Protein AF-A0A3D5NTD2-F1 (afdb_monomer)

Structure (mmCIF, N/CA/C/O backbone):
data_AF-A0A3D5NTD2-F1
#
_entry.id   AF-A0A3D5NTD2-F1
#
loop_
_atom_site.group_PDB
_atom_site.id
_atom_site.type_symbol
_atom_site.label_atom_id
_atom_site.label_alt_id
_atom_site.label_comp_id
_atom_site.label_asym_id
_atom_site.label_entity_id
_atom_site.label_seq_id
_atom_site.pdbx_PDB_ins_code
_atom_site.Cartn_x
_atom_site.Cartn_y
_atom_site.Cartn_z
_atom_site.occupancy
_atom_site.B_iso_or_equiv
_atom_site.auth_seq_id
_atom_site.auth_comp_id
_atom_site.auth_asym_id
_atom_site.auth_atom_id
_atom_site.pdbx_PDB_model_num
ATOM 1 N N . LEU A 1 1 ? 14.812 8.641 -10.907 1.00 90.44 1 LEU A N 1
ATOM 2 C CA . LEU A 1 1 ? 13.816 7.752 -11.534 1.00 90.44 1 LEU A CA 1
ATOM 3 C C . LEU A 1 1 ? 13.953 7.889 -13.043 1.00 90.44 1 LEU A C 1
ATOM 5 O O . LEU A 1 1 ? 14.104 9.011 -13.518 1.00 90.44 1 LEU A O 1
ATOM 9 N N . SER A 1 2 ? 13.966 6.778 -13.768 1.00 97.62 2 SER A N 1
ATOM 10 C CA . SER A 1 2 ? 13.875 6.729 -15.230 1.00 97.62 2 SER A CA 1
ATOM 11 C C . SER A 1 2 ? 12.483 7.159 -15.715 1.00 97.62 2 SER A C 1
ATOM 13 O O . SER A 1 2 ? 11.542 7.218 -14.926 1.00 97.62 2 SER A O 1
ATOM 15 N N . ALA A 1 3 ? 12.330 7.425 -17.018 1.00 97.50 3 ALA A N 1
ATOM 16 C CA . ALA A 1 3 ? 11.027 7.757 -17.605 1.00 97.50 3 ALA A CA 1
ATOM 17 C C . ALA A 1 3 ? 9.970 6.674 -17.322 1.00 97.50 3 ALA A C 1
ATOM 19 O O . ALA A 1 3 ? 8.851 7.000 -16.938 1.00 97.50 3 ALA A O 1
ATOM 20 N N . LYS A 1 4 ? 10.363 5.397 -17.412 1.00 96.38 4 LYS A N 1
ATOM 21 C CA . LYS A 1 4 ? 9.495 4.262 -17.090 1.00 96.38 4 LYS A CA 1
ATOM 22 C C . LYS A 1 4 ? 9.075 4.260 -15.618 1.00 96.38 4 LYS A C 1
ATOM 24 O O . LYS A 1 4 ? 7.899 4.140 -15.322 1.00 96.38 4 LYS A O 1
ATOM 29 N N . GLU A 1 5 ? 10.009 4.453 -14.685 1.00 97.56 5 GLU A N 1
ATOM 30 C CA . GLU A 1 5 ? 9.673 4.492 -13.251 1.00 97.56 5 GLU A CA 1
ATOM 31 C C . GLU A 1 5 ? 8.736 5.658 -12.895 1.00 97.56 5 GLU A C 1
ATOM 33 O O . GLU A 1 5 ? 7.937 5.543 -11.968 1.00 97.56 5 GLU A O 1
ATOM 38 N N . ILE A 1 6 ? 8.830 6.780 -13.620 1.00 98.00 6 ILE A N 1
ATOM 39 C CA . ILE A 1 6 ? 7.917 7.924 -13.469 1.00 98.00 6 ILE A CA 1
ATOM 40 C C . ILE A 1 6 ? 6.507 7.575 -13.968 1.00 98.00 6 ILE A C 1
ATOM 42 O O . ILE A 1 6 ? 5.520 8.014 -13.378 1.00 98.00 6 ILE A O 1
ATOM 46 N N . GLU A 1 7 ? 6.390 6.806 -15.046 1.00 97.56 7 GLU A N 1
ATOM 47 C CA . GLU A 1 7 ? 5.100 6.311 -15.533 1.00 97.56 7 GLU A CA 1
ATOM 48 C C . GLU A 1 7 ? 4.502 5.273 -14.575 1.00 97.56 7 GLU A C 1
ATOM 50 O O . GLU A 1 7 ? 3.357 5.421 -14.143 1.00 97.56 7 GLU A O 1
ATOM 55 N N . ASP A 1 8 ? 5.313 4.304 -14.147 1.00 97.62 8 ASP A N 1
ATOM 56 C CA . ASP A 1 8 ? 4.911 3.248 -13.218 1.00 97.62 8 ASP A CA 1
ATOM 57 C C . ASP A 1 8 ? 4.390 3.831 -11.900 1.00 97.62 8 ASP A C 1
ATOM 59 O O . ASP A 1 8 ? 3.333 3.424 -11.418 1.00 97.62 8 ASP A O 1
ATOM 63 N N . ILE A 1 9 ? 5.078 4.826 -11.322 1.00 97.62 9 ILE A N 1
ATOM 64 C CA . ILE A 1 9 ? 4.606 5.446 -10.079 1.00 97.62 9 ILE A CA 1
ATOM 65 C C . ILE A 1 9 ? 3.321 6.254 -10.275 1.00 97.62 9 ILE A C 1
ATOM 67 O O . ILE A 1 9 ? 2.471 6.231 -9.392 1.00 97.62 9 ILE A O 1
ATOM 71 N N . ARG A 1 10 ? 3.134 6.937 -11.413 1.00 97.69 10 ARG A N 1
ATOM 72 C CA . ARG A 1 10 ? 1.887 7.676 -11.691 1.00 97.69 10 ARG A CA 1
ATOM 73 C C . ARG A 1 10 ? 0.688 6.738 -11.751 1.00 97.69 10 ARG A C 1
ATOM 75 O O . ARG A 1 10 ? -0.363 7.034 -11.177 1.00 97.69 10 ARG A O 1
ATOM 82 N N . LEU A 1 11 ? 0.858 5.609 -12.431 1.00 97.75 11 LEU A N 1
ATOM 83 C CA . LEU A 1 11 ? -0.190 4.610 -12.574 1.00 97.75 11 LEU A CA 1
ATOM 84 C C . LEU A 1 11 ? -0.441 3.873 -11.252 1.00 97.75 11 LEU A C 1
ATOM 86 O O . LEU A 1 11 ? -1.587 3.787 -10.815 1.00 97.75 11 LEU A O 1
ATOM 90 N N . ALA A 1 12 ? 0.613 3.436 -10.557 1.00 98.06 12 ALA A N 1
ATOM 91 C CA . ALA A 1 12 ? 0.488 2.802 -9.245 1.00 98.06 12 ALA A CA 1
ATOM 92 C C . ALA A 1 12 ? -0.147 3.737 -8.205 1.00 98.06 12 ALA A C 1
ATOM 94 O O . ALA A 1 12 ? -1.007 3.298 -7.450 1.00 98.06 12 ALA A O 1
ATOM 95 N N . ALA A 1 13 ? 0.211 5.024 -8.191 1.00 97.75 13 ALA A N 1
ATOM 96 C CA . ALA A 1 13 ? -0.405 6.014 -7.310 1.00 97.75 13 ALA A CA 1
ATOM 97 C C . ALA A 1 13 ? -1.891 6.219 -7.629 1.00 97.75 13 ALA A C 1
ATOM 99 O O . ALA A 1 13 ? -2.686 6.395 -6.719 1.00 97.75 13 ALA A O 1
ATOM 100 N N . SER A 1 14 ? -2.303 6.138 -8.894 1.00 97.44 14 SER A N 1
ATOM 101 C CA . SER A 1 14 ? -3.726 6.244 -9.255 1.00 97.44 14 SER A CA 1
ATOM 102 C C . SER A 1 14 ? -4.530 4.995 -8.862 1.00 97.44 14 SER A C 1
ATOM 104 O O . SER A 1 14 ? -5.742 5.067 -8.681 1.00 97.44 14 SER A O 1
ATOM 106 N N . LEU A 1 15 ? -3.856 3.850 -8.720 1.00 97.75 15 LEU A N 1
ATOM 107 C CA . LEU A 1 15 ? -4.456 2.545 -8.432 1.00 97.75 15 LEU A CA 1
ATOM 108 C C . LEU A 1 15 ? -4.218 2.050 -6.996 1.00 97.75 15 LEU A C 1
ATOM 110 O O . LEU A 1 15 ? -4.713 0.978 -6.657 1.00 97.75 15 LEU A O 1
ATOM 114 N N . HIS A 1 16 ? -3.487 2.787 -6.152 1.00 98.12 16 HIS A N 1
ATOM 115 C CA . HIS A 1 16 ? -3.041 2.307 -4.832 1.00 98.12 16 HIS A CA 1
ATOM 116 C C . HIS A 1 16 ? -4.200 1.830 -3.942 1.00 98.12 16 HIS A C 1
ATOM 118 O O . HIS A 1 16 ? -4.079 0.843 -3.219 1.00 98.12 16 HIS A O 1
ATOM 124 N N . ASP A 1 17 ? -5.354 2.473 -4.090 1.00 97.62 17 ASP A N 1
ATOM 125 C CA . ASP A 1 17 ? -6.562 2.230 -3.315 1.00 97.62 17 ASP A CA 1
ATOM 126 C C . ASP A 1 17 ? -7.615 1.366 -4.029 1.00 97.62 17 ASP A C 1
ATOM 128 O O . ASP A 1 17 ? -8.720 1.190 -3.509 1.00 97.62 17 ASP A O 1
ATOM 132 N N . ILE A 1 18 ? -7.316 0.791 -5.204 1.00 97.75 18 ILE A N 1
ATOM 133 C CA . ILE A 1 18 ? -8.311 0.063 -6.019 1.00 97.75 18 ILE A CA 1
ATOM 134 C C . ILE A 1 18 ? -8.996 -1.078 -5.250 1.00 97.75 18 ILE A C 1
ATOM 136 O O . ILE A 1 18 ? -10.182 -1.349 -5.442 1.00 97.75 18 ILE A O 1
ATOM 140 N N . GLY A 1 19 ? -8.285 -1.707 -4.309 1.00 97.69 19 GLY A N 1
ATOM 141 C CA . GLY A 1 19 ? -8.832 -2.774 -3.473 1.00 97.69 19 GLY A CA 1
ATOM 142 C C . GLY A 1 19 ? -9.929 -2.326 -2.501 1.00 97.69 19 GLY A C 1
ATOM 143 O O . GLY A 1 19 ? -10.656 -3.178 -1.983 1.00 97.69 19 GLY A O 1
ATOM 144 N N . LYS A 1 20 ? -10.121 -1.013 -2.282 1.00 97.00 20 LYS A N 1
ATOM 145 C CA . LYS A 1 20 ? -11.229 -0.481 -1.467 1.00 97.00 20 LYS A CA 1
ATOM 146 C C . LYS A 1 20 ? -12.598 -0.787 -2.075 1.00 97.00 20 LYS A C 1
ATOM 148 O O . LYS A 1 20 ? -13.589 -0.711 -1.356 1.00 97.00 20 LYS A O 1
ATOM 153 N N . VAL A 1 21 ? -12.661 -1.225 -3.338 1.00 96.12 21 VAL A N 1
ATOM 154 C CA . VAL A 1 21 ? -13.884 -1.751 -3.973 1.00 96.12 21 VAL A CA 1
ATOM 155 C C . VAL A 1 21 ? -14.541 -2.883 -3.167 1.00 96.12 21 VAL A C 1
ATOM 157 O O . VAL A 1 21 ? -15.756 -3.048 -3.219 1.00 96.12 21 VAL A O 1
ATOM 160 N N . MET A 1 22 ? -13.759 -3.626 -2.376 1.00 95.69 22 MET A N 1
ATOM 161 C CA . MET A 1 22 ? -14.249 -4.716 -1.523 1.00 95.69 22 MET A CA 1
ATOM 162 C C . MET A 1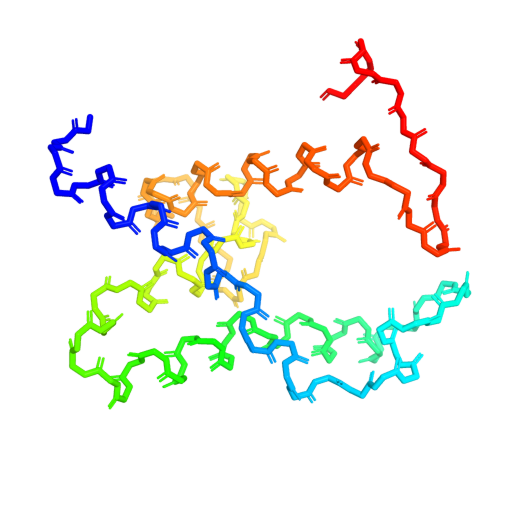 22 ? -14.628 -4.275 -0.100 1.00 95.69 22 MET A C 1
ATOM 164 O O . MET A 1 22 ? -15.049 -5.104 0.710 1.00 95.69 22 MET A O 1
ATOM 168 N N . VAL A 1 23 ? -14.480 -2.991 0.233 1.00 94.75 23 VAL A N 1
ATOM 169 C CA . VAL A 1 23 ? -14.869 -2.431 1.532 1.00 94.75 23 VAL A CA 1
ATOM 170 C C . VAL A 1 23 ? -16.280 -1.857 1.415 1.00 94.75 23 VAL A C 1
ATOM 172 O O . VAL A 1 23 ? -16.587 -1.092 0.503 1.00 94.75 23 VAL A O 1
ATOM 175 N N . SER A 1 24 ? -17.162 -2.214 2.349 1.00 94.25 24 SER A N 1
ATOM 176 C CA . SER A 1 24 ? -18.540 -1.711 2.358 1.00 94.25 24 SER A CA 1
ATOM 177 C C . SER A 1 24 ? -18.586 -0.185 2.462 1.00 94.25 24 SER A C 1
ATOM 179 O O . SER A 1 24 ? -17.829 0.406 3.238 1.00 94.25 24 SER A O 1
ATOM 181 N N . LYS A 1 25 ? -19.542 0.438 1.763 1.00 92.25 25 LYS A N 1
ATOM 182 C CA . LYS A 1 25 ? -19.761 1.892 1.808 1.00 92.25 25 LYS A CA 1
ATOM 183 C C . LYS A 1 25 ? -19.969 2.415 3.227 1.00 92.25 25 LYS A C 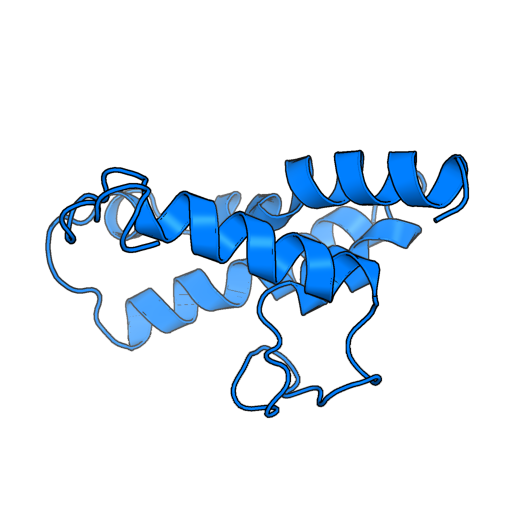1
ATOM 185 O O . LYS A 1 25 ? -19.375 3.432 3.558 1.00 92.25 25 LYS A O 1
ATOM 190 N N . ASP A 1 26 ? -20.710 1.691 4.066 1.00 93.06 26 ASP A N 1
ATOM 191 C CA . ASP A 1 26 ? -20.971 2.087 5.456 1.00 93.06 26 ASP A CA 1
ATOM 192 C C . ASP A 1 26 ? -19.673 2.279 6.251 1.00 93.06 26 ASP A C 1
ATOM 194 O O . ASP A 1 26 ? -19.533 3.251 6.985 1.00 93.06 26 ASP A O 1
ATOM 198 N N . VAL A 1 27 ? -18.682 1.404 6.043 1.00 93.31 27 VAL A N 1
ATOM 199 C CA . VAL A 1 27 ? -17.354 1.517 6.667 1.00 93.31 27 VAL A CA 1
ATOM 200 C C . VAL A 1 27 ? -16.554 2.678 6.074 1.00 93.31 27 VAL A C 1
ATOM 202 O O . VAL A 1 27 ? -15.940 3.435 6.820 1.00 93.31 27 VAL A O 1
ATOM 205 N N . LEU A 1 28 ? -16.569 2.858 4.748 1.00 91.25 28 LEU A N 1
ATOM 206 C CA . LEU A 1 28 ? -15.840 3.950 4.084 1.00 91.25 28 LEU A CA 1
ATOM 207 C C . LEU A 1 28 ? -16.407 5.341 4.420 1.00 91.25 28 LEU A C 1
ATOM 209 O O . LEU A 1 28 ? -15.664 6.322 4.452 1.00 91.25 28 LEU A O 1
ATOM 213 N N . GLN A 1 29 ? -17.716 5.436 4.654 1.00 90.62 29 GLN A N 1
ATOM 214 C CA . GLN A 1 29 ? -18.436 6.696 4.869 1.00 90.62 29 GLN A CA 1
ATOM 215 C C . GLN A 1 29 ? -18.707 7.006 6.347 1.00 90.62 29 GLN A C 1
ATOM 217 O O . GLN A 1 29 ? -19.290 8.049 6.659 1.00 90.62 29 GLN A O 1
ATOM 222 N N . LYS A 1 30 ? -18.269 6.134 7.261 1.00 90.19 30 LYS A N 1
ATOM 223 C CA . LYS A 1 30 ? -18.480 6.296 8.699 1.00 90.19 30 LYS A CA 1
ATOM 224 C C . LYS A 1 30 ? -17.850 7.596 9.212 1.00 90.19 30 LYS A C 1
ATOM 226 O O . LYS A 1 30 ? -16.687 7.890 8.936 1.00 90.19 30 LYS A O 1
ATOM 231 N N . GLN A 1 31 ? -18.641 8.369 9.957 1.00 87.25 31 GLN A N 1
ATOM 232 C CA . GLN A 1 31 ? -18.219 9.623 10.604 1.00 87.25 31 GLN A CA 1
ATOM 233 C C . GLN A 1 31 ? -17.612 9.382 11.992 1.00 87.25 31 GLN A C 1
ATOM 235 O O . GLN A 1 31 ? -16.885 10.212 12.525 1.00 87.25 31 GLN A O 1
ATOM 240 N N . GLU A 1 32 ? -17.904 8.229 12.588 1.00 89.31 32 GLU A N 1
ATOM 241 C CA . GLU A 1 32 ? -17.351 7.816 13.872 1.00 89.31 32 GLU A CA 1
ATOM 242 C C . GLU A 1 32 ? -16.003 7.116 13.691 1.00 89.31 32 GLU A C 1
ATOM 244 O O . GLU A 1 32 ? -15.645 6.641 12.609 1.00 89.31 32 GLU A O 1
ATOM 249 N N . LYS A 1 33 ? -15.272 6.970 14.798 1.00 88.38 33 LYS A N 1
ATOM 250 C CA . LYS A 1 33 ? -14.063 6.153 14.822 1.00 88.38 33 LYS A CA 1
ATOM 251 C C . LYS A 1 33 ? -14.395 4.710 14.421 1.00 88.38 33 LYS A C 1
ATOM 253 O O . LYS A 1 33 ? -15.290 4.081 14.986 1.00 88.38 33 LYS A O 1
ATOM 258 N N . LEU A 1 34 ? -13.627 4.180 13.474 1.00 91.38 34 LEU A N 1
ATOM 259 C CA . LEU A 1 34 ? -13.710 2.780 13.070 1.00 91.38 34 LEU A CA 1
ATOM 260 C C . LEU A 1 34 ? -13.282 1.860 14.218 1.00 91.38 34 LEU A C 1
ATOM 262 O O . LEU A 1 34 ? -12.289 2.119 14.903 1.00 91.38 34 LEU A O 1
ATOM 266 N N . SER A 1 35 ? -14.008 0.761 14.388 1.00 95.31 35 SER A N 1
ATOM 267 C CA . SER A 1 35 ? -13.589 -0.360 15.227 1.00 95.31 35 SER A CA 1
ATOM 268 C C . SER A 1 35 ? -12.371 -1.068 14.627 1.00 95.31 35 SER A C 1
ATOM 270 O O . SER A 1 35 ? -12.115 -0.985 13.424 1.00 95.31 35 SER A O 1
ATOM 272 N N . ASP A 1 36 ? -11.652 -1.847 15.436 1.00 95.19 36 ASP A N 1
ATOM 273 C CA . ASP A 1 36 ? -10.488 -2.609 14.960 1.00 95.19 36 ASP A CA 1
ATOM 274 C C . ASP A 1 36 ? -10.852 -3.585 13.833 1.00 95.19 36 ASP A C 1
ATOM 276 O O . ASP A 1 36 ? -10.070 -3.808 12.909 1.00 95.19 36 ASP A O 1
ATOM 280 N N . LYS A 1 37 ? -12.071 -4.137 13.863 1.00 95.44 37 LYS A N 1
ATOM 281 C CA . LYS A 1 37 ? -12.581 -5.022 12.811 1.00 95.44 37 LYS A CA 1
ATOM 282 C C . LYS A 1 37 ? -12.772 -4.274 11.490 1.00 95.44 37 LYS A C 1
ATOM 284 O O . LYS A 1 37 ? -12.340 -4.773 10.454 1.00 95.44 37 LYS A O 1
ATOM 289 N N . GLU A 1 38 ? -13.387 -3.095 11.530 1.00 95.56 38 GLU A N 1
ATOM 290 C CA . GLU A 1 38 ? -13.600 -2.239 10.353 1.00 95.56 38 GLU A CA 1
ATOM 291 C C . GLU A 1 38 ? -12.260 -1.728 9.805 1.00 95.56 38 GLU A C 1
ATOM 293 O O . GLU A 1 38 ? -12.013 -1.777 8.602 1.00 95.56 38 GLU A O 1
ATOM 298 N N . MET A 1 39 ? -11.341 -1.332 10.689 1.00 94.19 39 MET A N 1
ATOM 299 C CA . MET A 1 39 ? -9.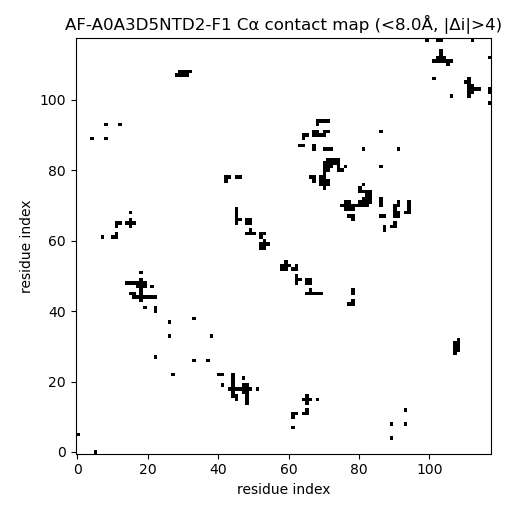992 -0.927 10.300 1.00 94.19 39 MET A CA 1
ATOM 300 C C . MET A 1 39 ? -9.231 -2.076 9.629 1.00 94.19 39 MET A C 1
ATOM 302 O O . MET A 1 39 ? -8.602 -1.878 8.593 1.00 94.19 39 MET A O 1
ATOM 306 N N . ASN A 1 40 ? -9.321 -3.296 10.165 1.00 94.31 40 ASN A N 1
ATOM 307 C CA . ASN A 1 40 ? -8.714 -4.472 9.542 1.00 94.31 40 ASN A CA 1
ATOM 308 C C . ASN A 1 40 ? -9.339 -4.805 8.180 1.00 94.31 40 ASN A C 1
ATOM 310 O O . ASN A 1 40 ? -8.634 -5.298 7.304 1.00 94.31 40 ASN A O 1
ATOM 314 N N . GLN A 1 41 ? -10.629 -4.527 7.969 1.00 94.69 41 GLN A N 1
ATOM 315 C CA . GLN A 1 41 ? -11.239 -4.641 6.640 1.00 94.69 41 GLN A CA 1
ATOM 316 C C . GLN A 1 41 ? -10.658 -3.615 5.667 1.00 94.69 41 GLN A C 1
ATOM 318 O O . GLN A 1 41 ? -10.324 -3.989 4.546 1.00 94.69 41 GLN A O 1
ATOM 323 N N . ILE A 1 42 ? -10.478 -2.362 6.099 1.00 95.56 42 ILE A N 1
ATOM 324 C CA . ILE A 1 42 ? -9.826 -1.344 5.268 1.00 95.56 42 ILE A CA 1
ATOM 325 C C . ILE A 1 42 ? -8.402 -1.767 4.936 1.00 95.56 42 ILE A C 1
ATOM 327 O O . ILE A 1 42 ? -8.050 -1.756 3.767 1.00 95.56 42 ILE A O 1
ATOM 331 N N . ARG A 1 43 ? -7.591 -2.195 5.910 1.00 96.81 43 ARG A N 1
ATOM 332 C CA . ARG A 1 43 ? -6.182 -2.580 5.683 1.00 96.81 43 ARG A CA 1
ATOM 333 C C . ARG A 1 43 ? -5.999 -3.647 4.601 1.00 96.81 43 ARG A C 1
ATOM 335 O O . ARG A 1 43 ? -5.009 -3.613 3.884 1.00 96.81 43 ARG A O 1
ATOM 342 N N . LYS A 1 44 ? -6.969 -4.547 4.427 1.00 97.06 44 LYS A N 1
ATOM 343 C CA . LYS A 1 44 ? -6.929 -5.580 3.378 1.00 97.06 44 LYS A CA 1
ATOM 344 C C . LYS A 1 44 ? -6.985 -5.025 1.952 1.00 97.06 44 LYS A C 1
ATOM 346 O O . LYS A 1 44 ? -6.722 -5.778 1.019 1.00 97.06 44 LYS A O 1
ATOM 351 N N . HIS A 1 45 ? -7.315 -3.746 1.742 1.00 98.31 45 HIS A N 1
ATOM 352 C CA . HIS A 1 45 ? -7.387 -3.182 0.391 1.00 98.31 45 HIS A CA 1
ATOM 353 C C . HIS A 1 45 ? -6.049 -3.261 -0.357 1.00 98.31 45 HIS A C 1
ATOM 355 O O . HIS A 1 45 ? -6.071 -3.442 -1.570 1.00 98.31 45 HIS A O 1
ATOM 361 N N . SER A 1 46 ? -4.903 -3.172 0.326 1.00 98.06 46 SER A N 1
ATOM 362 C CA . SER A 1 46 ? -3.597 -3.276 -0.336 1.00 98.06 46 SER A CA 1
ATOM 363 C C . SER A 1 46 ? -3.356 -4.691 -0.871 1.00 98.06 46 SER A C 1
ATOM 365 O O . SER A 1 46 ? -2.931 -4.862 -2.013 1.00 98.06 46 SER A O 1
ATOM 367 N N . GLU A 1 47 ? -3.717 -5.717 -0.095 1.00 98.50 47 GLU A N 1
ATOM 368 C CA . GLU A 1 47 ? -3.671 -7.121 -0.521 1.00 98.50 47 GLU A CA 1
ATOM 369 C C . GLU A 1 47 ? -4.653 -7.403 -1.661 1.00 98.50 47 GLU A C 1
ATOM 371 O O . GLU A 1 47 ? -4.305 -8.068 -2.634 1.00 98.50 47 GLU A O 1
ATOM 376 N N . ILE A 1 48 ? -5.874 -6.872 -1.578 1.00 98.38 48 ILE A N 1
ATOM 377 C CA . ILE A 1 48 ? -6.890 -7.031 -2.626 1.00 98.38 48 ILE A CA 1
ATOM 378 C C . ILE A 1 48 ? -6.448 -6.322 -3.910 1.00 98.38 48 ILE A C 1
ATOM 380 O O . ILE A 1 48 ? -6.544 -6.904 -4.988 1.00 98.38 48 ILE A O 1
ATOM 384 N N . GLY A 1 49 ? -5.918 -5.102 -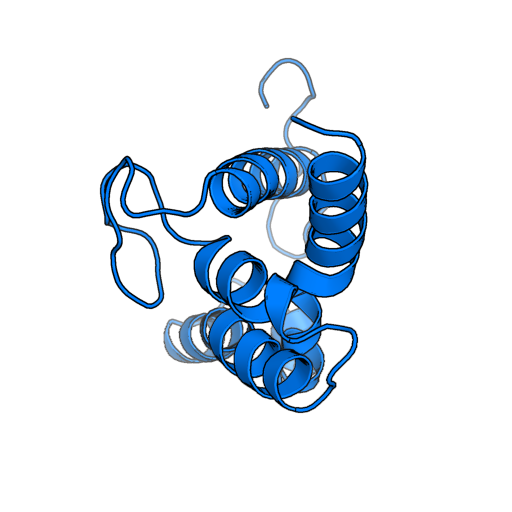3.804 1.00 98.44 49 GLY A N 1
ATOM 385 C CA . GLY A 1 49 ? -5.367 -4.355 -4.932 1.00 98.44 49 GLY A CA 1
ATOM 386 C C . GLY A 1 49 ? -4.227 -5.111 -5.608 1.00 98.44 49 GLY A C 1
ATOM 387 O O . GLY A 1 49 ? -4.221 -5.237 -6.829 1.00 98.44 49 GLY A O 1
ATOM 388 N N . TYR A 1 50 ? -3.326 -5.715 -4.828 1.00 98.62 50 TYR A N 1
ATOM 389 C CA . TYR A 1 50 ? -2.296 -6.608 -5.361 1.00 98.62 50 TYR A CA 1
ATOM 390 C C . TYR A 1 50 ? -2.887 -7.766 -6.172 1.00 98.62 50 TYR A C 1
ATOM 392 O O . TYR A 1 50 ? -2.432 -8.004 -7.289 1.00 98.62 50 TYR A O 1
ATOM 400 N N . GLN A 1 51 ? -3.898 -8.470 -5.643 1.00 98.31 51 GLN A N 1
ATOM 401 C CA . GLN A 1 51 ? -4.519 -9.584 -6.371 1.00 98.31 51 GLN A CA 1
ATOM 402 C C . GLN A 1 51 ? -5.165 -9.101 -7.673 1.00 98.31 51 GLN A C 1
ATOM 404 O O . GLN A 1 51 ? -4.929 -9.697 -8.715 1.00 98.31 51 GLN A O 1
ATOM 409 N N . LEU A 1 52 ? -5.909 -7.99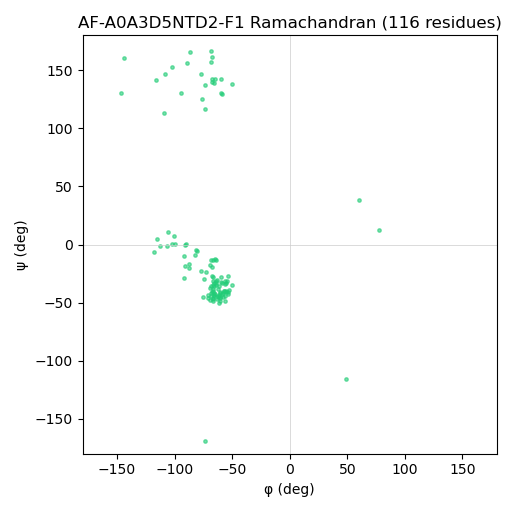0 -7.644 1.00 97.69 52 LEU A N 1
ATOM 410 C CA . LEU A 1 52 ? -6.553 -7.435 -8.839 1.00 97.69 52 LEU A CA 1
ATOM 411 C C . LEU A 1 52 ? -5.538 -7.058 -9.927 1.00 97.69 52 LEU A C 1
ATOM 413 O O . LEU A 1 52 ? -5.743 -7.381 -11.093 1.00 97.69 52 LEU A O 1
ATOM 417 N N . LEU A 1 53 ? -4.440 -6.392 -9.557 1.00 98.00 53 LEU A N 1
ATOM 418 C CA . LEU A 1 53 ? -3.435 -5.948 -10.527 1.00 98.00 53 LEU A CA 1
ATOM 419 C C . LEU A 1 53 ? -2.566 -7.094 -11.047 1.00 98.00 53 LEU A C 1
ATOM 421 O O . LEU A 1 53 ? -2.102 -7.036 -12.181 1.00 98.00 53 LEU A O 1
ATOM 425 N N . LYS A 1 54 ? -2.341 -8.141 -10.247 1.00 97.69 54 LYS A N 1
ATOM 426 C CA . LYS A 1 54 ? -1.529 -9.296 -10.651 1.00 97.69 54 LYS A CA 1
ATOM 427 C C . LYS A 1 54 ? -2.167 -10.119 -11.774 1.00 97.69 54 LYS A C 1
ATOM 429 O O . LYS A 1 54 ? -1.428 -10.741 -12.537 1.00 97.69 54 LYS A O 1
ATOM 434 N N . GLU A 1 55 ? -3.494 -10.105 -11.867 1.00 96.81 55 GLU A N 1
ATOM 435 C CA . GLU A 1 55 ? -4.266 -10.822 -12.891 1.00 96.81 55 GLU A CA 1
ATOM 436 C C . GLU A 1 55 ? -4.352 -10.070 -14.231 1.00 96.81 55 GLU A C 1
ATOM 438 O O . GLU A 1 55 ? -4.816 -10.631 -15.220 1.00 96.81 55 GLU A O 1
ATOM 443 N N . VAL A 1 56 ? -3.903 -8.811 -14.287 1.00 96.25 56 VAL A N 1
ATOM 444 C CA . VAL A 1 56 ? -3.888 -8.003 -15.513 1.00 96.25 56 VAL A CA 1
ATOM 445 C C . VAL A 1 56 ? -2.442 -7.833 -15.968 1.00 96.25 56 VAL A C 1
ATOM 447 O O . VAL A 1 56 ? -1.657 -7.168 -15.292 1.00 96.25 56 VAL A O 1
ATOM 450 N N . ASP A 1 57 ? -2.082 -8.410 -17.116 1.00 96.12 57 ASP A N 1
ATOM 451 C CA . ASP A 1 57 ? -0.695 -8.432 -17.610 1.00 96.12 57 ASP A CA 1
ATOM 452 C C . ASP A 1 57 ? -0.057 -7.033 -17.678 1.00 96.12 57 ASP A C 1
ATOM 454 O O . ASP A 1 57 ? 1.081 -6.860 -17.237 1.00 96.12 57 ASP A O 1
ATOM 458 N N . ASP A 1 58 ? -0.819 -6.026 -18.116 1.00 95.06 58 ASP A N 1
ATOM 459 C CA . ASP A 1 58 ? -0.371 -4.629 -18.226 1.00 95.06 58 ASP A CA 1
ATOM 460 C C . ASP A 1 58 ? -0.094 -3.953 -16.872 1.00 95.06 58 ASP A C 1
ATOM 462 O O . ASP A 1 58 ? 0.593 -2.933 -16.825 1.00 95.06 58 ASP A O 1
ATOM 466 N N . TYR A 1 59 ? -0.621 -4.485 -15.762 1.00 96.81 59 TYR A N 1
ATOM 467 C CA . TYR A 1 59 ? -0.498 -3.883 -14.425 1.00 96.81 59 TYR A CA 1
ATOM 468 C C . TYR A 1 59 ? 0.244 -4.753 -13.417 1.00 96.81 59 TYR A C 1
ATOM 470 O O . TYR A 1 59 ? 0.555 -4.301 -12.310 1.00 96.81 59 TYR A O 1
ATOM 478 N N . LYS A 1 60 ? 0.581 -5.987 -13.785 1.00 97.56 60 LYS A N 1
ATOM 479 C CA . LYS A 1 60 ? 1.218 -6.955 -12.894 1.00 97.56 60 LYS A CA 1
ATOM 480 C C . LYS A 1 60 ? 2.520 -6.444 -12.280 1.00 97.56 60 LYS A C 1
ATOM 482 O O . LYS A 1 60 ? 2.814 -6.758 -11.125 1.00 97.56 60 LYS A O 1
ATOM 487 N N . HIS A 1 61 ? 3.294 -5.637 -13.007 1.00 97.12 61 HIS A N 1
ATOM 488 C CA . HIS A 1 61 ? 4.537 -5.045 -12.495 1.00 97.12 61 HIS A CA 1
ATOM 489 C C . HIS A 1 61 ? 4.308 -3.979 -11.413 1.00 97.12 61 HIS A C 1
ATOM 491 O O . HIS A 1 61 ? 5.230 -3.684 -10.654 1.00 97.12 61 HIS A O 1
ATOM 497 N N . LEU A 1 62 ? 3.092 -3.439 -11.302 1.00 98.38 62 LEU A N 1
ATOM 498 C CA . LEU A 1 62 ? 2.711 -2.439 -10.300 1.00 98.38 62 LEU A CA 1
ATOM 499 C C . LEU A 1 62 ? 2.161 -3.058 -9.016 1.00 98.38 62 LEU A C 1
ATOM 501 O O . LEU A 1 62 ? 2.141 -2.392 -7.980 1.00 98.38 62 LEU A O 1
ATOM 505 N N . ALA A 1 63 ? 1.730 -4.321 -9.062 1.00 98.44 63 ALA A N 1
ATOM 506 C CA . ALA A 1 63 ? 1.054 -4.982 -7.950 1.00 98.44 63 ALA A CA 1
ATOM 507 C C . ALA A 1 63 ? 1.865 -4.896 -6.645 1.00 98.44 63 ALA A C 1
ATOM 509 O O . ALA A 1 63 ? 1.318 -4.579 -5.594 1.00 98.44 63 ALA A O 1
ATOM 510 N N . GLU A 1 64 ? 3.182 -5.099 -6.712 1.00 98.19 64 GLU A N 1
ATOM 511 C CA . GLU A 1 64 ? 4.072 -5.041 -5.544 1.00 98.19 64 GLU A CA 1
ATOM 512 C C . GLU A 1 64 ? 4.171 -3.633 -4.931 1.00 98.19 64 GLU A C 1
ATOM 514 O O . GLU A 1 64 ? 4.296 -3.480 -3.711 1.00 98.19 64 GLU A O 1
ATOM 519 N N . ILE A 1 65 ? 4.092 -2.598 -5.772 1.00 98.44 65 ILE A N 1
ATOM 520 C CA . ILE A 1 65 ? 4.082 -1.197 -5.343 1.00 98.44 65 ILE A CA 1
ATOM 521 C C . ILE A 1 65 ? 2.794 -0.928 -4.560 1.00 98.44 65 ILE A C 1
ATOM 523 O O . ILE A 1 65 ? 2.852 -0.418 -3.441 1.00 98.44 65 ILE A O 1
ATOM 527 N N . VAL A 1 66 ? 1.651 -1.341 -5.117 1.00 98.56 66 VAL A N 1
ATOM 528 C CA . VAL A 1 66 ? 0.329 -1.204 -4.489 1.00 98.56 66 VAL A CA 1
ATOM 529 C C . VAL A 1 66 ? 0.206 -2.053 -3.225 1.00 98.56 66 VAL A C 1
ATOM 531 O O . VAL A 1 66 ? -0.361 -1.593 -2.244 1.00 98.56 66 VAL A O 1
ATOM 534 N N . LEU A 1 67 ? 0.800 -3.242 -3.160 1.00 98.69 67 LEU A N 1
ATOM 535 C CA . LEU A 1 67 ? 0.801 -4.037 -1.928 1.00 98.69 67 LEU A CA 1
ATOM 536 C C . LEU A 1 67 ? 1.505 -3.313 -0.772 1.00 98.69 67 LEU A C 1
ATOM 538 O O . LEU A 1 67 ? 1.115 -3.449 0.385 1.00 98.69 67 LEU A O 1
ATOM 542 N N . SER A 1 68 ? 2.562 -2.568 -1.096 1.00 98.69 68 SER A N 1
ATOM 543 C CA . SER A 1 68 ? 3.536 -2.073 -0.121 1.00 98.69 68 SER A CA 1
ATOM 544 C C . SER A 1 68 ? 3.359 -0.601 0.251 1.00 98.69 68 SER A C 1
ATOM 546 O O . SER A 1 68 ? 4.158 -0.083 1.026 1.00 98.69 68 SER A O 1
ATOM 548 N N . HIS A 1 69 ? 2.364 0.105 -0.295 1.00 98.38 69 HIS A N 1
ATOM 549 C CA . HIS A 1 69 ? 2.231 1.557 -0.096 1.00 98.38 69 HIS A CA 1
ATOM 550 C C . HIS A 1 69 ? 1.870 1.961 1.347 1.00 98.38 69 HIS A C 1
ATOM 552 O O . HIS A 1 69 ? 2.019 3.122 1.715 1.00 98.38 69 HIS A O 1
ATOM 558 N N . HIS A 1 70 ? 1.458 1.004 2.183 1.00 98.31 70 HIS A N 1
ATOM 559 C CA . HIS A 1 70 ? 1.259 1.188 3.623 1.00 98.31 70 HIS A CA 1
ATOM 560 C C . HIS A 1 70 ? 2.346 0.541 4.497 1.00 98.31 70 HIS A C 1
ATOM 562 O O . HIS A 1 70 ? 2.216 0.494 5.724 1.00 98.31 70 HIS A O 1
ATOM 568 N N . GLU A 1 71 ? 3.443 0.080 3.897 1.00 98.50 71 GLU A N 1
ATOM 569 C CA . GLU A 1 71 ? 4.633 -0.304 4.648 1.00 98.50 71 GLU A CA 1
ATOM 570 C C . GLU A 1 71 ? 5.354 0.948 5.143 1.00 98.50 71 GLU A C 1
ATOM 572 O O . GLU A 1 71 ? 5.516 1.936 4.424 1.00 98.50 71 GLU A O 1
ATOM 577 N N . TRP A 1 72 ? 5.806 0.915 6.391 1.00 98.12 72 TRP A N 1
ATOM 578 C CA . TRP A 1 72 ? 6.462 2.055 7.025 1.00 98.12 72 TRP A CA 1
ATOM 579 C C . TRP A 1 72 ? 7.941 1.780 7.190 1.00 98.12 72 TRP A C 1
ATOM 581 O O . TRP A 1 72 ? 8.333 0.656 7.484 1.00 98.12 72 TRP A O 1
ATOM 591 N N . TRP A 1 73 ? 8.769 2.821 7.083 1.00 98.06 73 TRP A N 1
ATOM 592 C CA . TRP A 1 73 ? 10.229 2.701 7.166 1.00 98.06 73 TRP A CA 1
ATOM 593 C C . TRP A 1 73 ? 10.711 1.903 8.393 1.00 98.06 73 TRP A C 1
ATOM 595 O O . TRP A 1 73 ? 11.669 1.139 8.299 1.00 98.06 73 TRP A O 1
ATOM 605 N N . ASN A 1 74 ? 10.005 2.032 9.521 1.00 98.06 74 ASN A N 1
ATOM 606 C CA . ASN A 1 74 ? 10.282 1.355 10.792 1.00 98.06 74 ASN A CA 1
ATOM 607 C C . ASN A 1 74 ? 9.759 -0.100 10.890 1.00 98.06 74 ASN A C 1
ATOM 609 O O . ASN A 1 74 ? 10.015 -0.774 11.889 1.00 98.06 74 ASN A O 1
ATOM 613 N N . GLY A 1 75 ? 9.028 -0.593 9.888 1.00 98.00 75 GLY A N 1
ATOM 614 C CA . GLY A 1 75 ? 8.429 -1.933 9.842 1.00 98.00 75 GLY A CA 1
ATOM 615 C C . GLY A 1 75 ? 7.168 -2.123 10.671 1.00 98.00 75 GLY A C 1
ATOM 616 O O . GLY A 1 75 ? 6.748 -3.257 10.878 1.00 98.00 75 GLY A O 1
ATOM 617 N N . LEU A 1 76 ? 6.559 -1.044 11.161 1.00 97.94 76 LEU A N 1
ATOM 618 C CA . LEU A 1 76 ? 5.268 -1.103 11.857 1.00 97.94 76 LEU A CA 1
ATOM 619 C C . LEU A 1 76 ? 4.069 -0.949 10.904 1.00 97.94 76 LEU A C 1
ATOM 621 O O . LEU A 1 76 ? 2.927 -0.971 11.355 1.00 97.94 76 LEU A O 1
ATOM 625 N N . GLY A 1 77 ? 4.337 -0.788 9.603 1.00 97.56 77 GLY A N 1
ATOM 626 C CA . GLY A 1 77 ? 3.328 -0.774 8.547 1.00 97.56 77 GLY A CA 1
ATOM 627 C C . GLY A 1 77 ? 2.759 -2.163 8.250 1.00 97.56 77 GLY A C 1
ATOM 628 O O . GLY A 1 77 ? 2.958 -3.114 9.004 1.00 97.56 77 GLY A O 1
ATOM 629 N N . TYR A 1 78 ? 2.015 -2.273 7.157 1.00 98.12 78 TYR A N 1
ATOM 630 C CA . TYR A 1 78 ? 1.328 -3.500 6.753 1.00 98.12 78 TYR A CA 1
ATOM 631 C C . TYR A 1 78 ? 1.346 -3.630 5.218 1.00 98.12 78 TYR A C 1
ATOM 633 O O . TYR A 1 78 ? 1.528 -2.618 4.536 1.00 98.12 78 TYR A O 1
ATOM 641 N N . PRO A 1 79 ? 1.128 -4.832 4.647 1.00 97.69 79 PRO A N 1
ATOM 642 C CA . PRO A 1 79 ? 0.730 -6.088 5.298 1.00 97.69 79 PRO A CA 1
ATOM 643 C C . PRO A 1 79 ? 1.872 -7.012 5.745 1.00 97.69 79 PRO A C 1
ATOM 645 O O . PRO A 1 79 ? 1.605 -7.989 6.440 1.00 97.69 79 PRO A O 1
ATOM 648 N N . ARG A 1 80 ? 3.123 -6.750 5.362 1.00 98.00 80 ARG A N 1
ATOM 649 C CA . ARG A 1 80 ? 4.264 -7.662 5.571 1.00 98.00 80 ARG A CA 1
ATOM 650 C C . ARG A 1 80 ? 5.308 -7.141 6.554 1.00 98.00 80 ARG A C 1
ATOM 652 O O . ARG A 1 80 ? 6.281 -7.850 6.807 1.00 98.00 80 ARG A O 1
ATOM 659 N N . ASN A 1 81 ? 5.126 -5.939 7.101 1.00 98.12 81 ASN A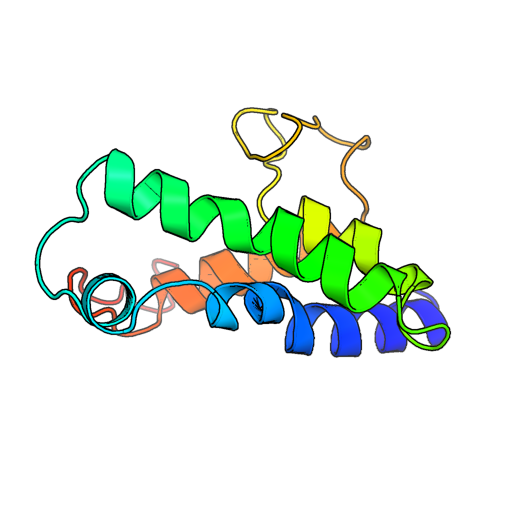 N 1
ATOM 660 C CA . ASN A 1 81 ? 6.051 -5.329 8.058 1.00 98.12 81 ASN A CA 1
ATOM 661 C C . ASN A 1 81 ? 7.462 -5.142 7.475 1.00 98.12 81 ASN A C 1
ATOM 663 O O . ASN A 1 81 ? 8.471 -5.329 8.166 1.00 98.12 81 ASN A O 1
ATOM 667 N N . LEU A 1 82 ? 7.530 -4.780 6.191 1.00 98.56 82 LEU A N 1
ATOM 668 C CA . LEU A 1 82 ? 8.790 -4.521 5.501 1.00 98.56 82 LEU A CA 1
ATOM 669 C C . LEU A 1 82 ? 9.494 -3.310 6.112 1.00 98.56 82 LEU A C 1
ATOM 671 O O . LEU A 1 82 ? 8.862 -2.321 6.477 1.00 98.56 82 LEU A O 1
ATOM 675 N N . LYS A 1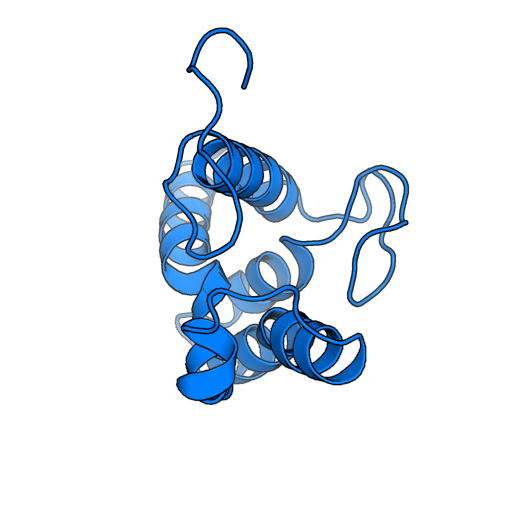 83 ? 10.823 -3.377 6.192 1.00 98.44 83 LYS A N 1
ATOM 676 C CA . LYS A 1 83 ? 11.657 -2.331 6.791 1.00 98.44 83 LYS A CA 1
ATOM 677 C C . LYS A 1 83 ? 12.576 -1.693 5.772 1.00 98.44 83 LYS A C 1
ATOM 679 O O . LYS A 1 83 ? 13.165 -2.368 4.926 1.00 98.44 83 LYS A O 1
ATOM 684 N N . GLU A 1 84 ? 12.749 -0.384 5.908 1.00 98.12 84 GLU A N 1
ATOM 685 C CA . GLU A 1 84 ? 13.752 0.385 5.175 1.00 98.12 84 GLU A CA 1
ATOM 686 C C . GLU A 1 84 ? 13.742 0.105 3.657 1.00 98.12 84 GLU A C 1
ATOM 688 O O . GLU A 1 84 ? 12.770 0.379 2.951 1.00 98.12 84 GLU A O 1
ATOM 693 N N . LYS A 1 85 ? 14.838 -0.458 3.136 1.00 98.06 85 LYS A N 1
ATOM 694 C CA . LYS A 1 85 ? 15.053 -0.740 1.714 1.00 98.06 85 LYS A CA 1
ATOM 695 C C . LYS A 1 85 ? 14.372 -2.018 1.226 1.00 98.06 85 LYS A C 1
ATOM 697 O O . LYS A 1 85 ? 14.392 -2.261 0.024 1.00 98.06 85 LYS A O 1
ATOM 702 N N . GLN A 1 86 ? 13.763 -2.805 2.116 1.00 98.31 86 GLN A N 1
ATOM 703 C CA . GLN A 1 86 ? 12.876 -3.898 1.709 1.00 98.31 86 GLN A CA 1
ATOM 704 C C . GLN A 1 86 ? 11.606 -3.347 1.051 1.00 98.31 86 GLN A C 1
ATOM 706 O O . GLN A 1 86 ? 11.023 -4.006 0.197 1.00 98.31 86 GLN A O 1
ATOM 711 N N . ILE A 1 87 ? 11.202 -2.124 1.412 1.00 98.69 87 ILE A N 1
ATOM 712 C CA . ILE A 1 87 ? 10.053 -1.449 0.816 1.00 98.69 87 ILE A CA 1
ATOM 713 C C . ILE A 1 87 ? 10.454 -0.920 -0.573 1.00 98.69 87 ILE A C 1
ATOM 715 O O . ILE A 1 87 ? 11.417 -0.136 -0.676 1.00 98.69 87 ILE A O 1
ATOM 719 N N . PRO A 1 88 ? 9.718 -1.275 -1.645 1.00 98.25 88 PRO A N 1
ATOM 720 C CA . PRO A 1 88 ? 9.966 -0.742 -2.980 1.00 98.25 88 PRO A CA 1
ATOM 721 C C . PRO A 1 88 ? 10.064 0.785 -2.965 1.00 98.25 88 PRO A C 1
ATOM 723 O O . PRO A 1 88 ? 9.296 1.465 -2.284 1.00 98.25 88 PRO A O 1
ATOM 726 N N . LEU A 1 89 ? 11.022 1.347 -3.710 1.00 98.31 89 LEU A N 1
ATOM 727 C CA . LEU A 1 89 ? 11.235 2.799 -3.733 1.00 98.31 89 LEU A CA 1
ATOM 728 C C . LEU A 1 89 ? 9.962 3.556 -4.128 1.00 98.31 89 LEU A C 1
ATOM 730 O O . LEU A 1 89 ? 9.612 4.533 -3.474 1.00 98.31 89 LEU A O 1
ATOM 734 N N . LEU A 1 90 ? 9.251 3.077 -5.152 1.00 98.50 90 LEU A N 1
ATOM 735 C CA . LEU A 1 90 ? 8.026 3.722 -5.626 1.00 98.50 90 LEU A CA 1
ATOM 736 C C . LEU A 1 90 ? 6.898 3.650 -4.583 1.00 98.50 90 LEU A C 1
ATOM 738 O O . LEU A 1 90 ? 6.176 4.625 -4.414 1.00 98.50 90 LEU A O 1
ATOM 742 N N . ALA A 1 91 ? 6.813 2.563 -3.807 1.00 98.44 91 ALA A N 1
ATOM 743 C CA . ALA A 1 91 ? 5.846 2.441 -2.714 1.00 98.44 91 ALA A CA 1
ATOM 744 C C . ALA A 1 91 ? 6.145 3.426 -1.575 1.00 98.44 91 ALA A C 1
ATOM 746 O O . ALA A 1 91 ? 5.226 4.037 -1.041 1.00 98.44 91 ALA A O 1
ATOM 747 N N . ARG A 1 92 ? 7.428 3.649 -1.250 1.00 98.50 92 ARG A N 1
ATOM 748 C CA . ARG A 1 92 ? 7.834 4.663 -0.260 1.00 98.50 92 ARG A CA 1
ATOM 749 C C . ARG A 1 92 ? 7.450 6.077 -0.685 1.00 98.50 92 ARG A C 1
ATOM 751 O O . ARG A 1 92 ? 7.056 6.870 0.160 1.00 98.50 92 ARG A O 1
ATOM 758 N N . ILE A 1 93 ? 7.563 6.392 -1.975 1.00 98.38 93 ILE A N 1
ATOM 759 C CA . ILE A 1 93 ? 7.147 7.700 -2.494 1.00 98.38 93 ILE A CA 1
ATOM 760 C C . ILE A 1 93 ? 5.623 7.848 -2.377 1.00 98.38 93 ILE A C 1
ATOM 762 O O 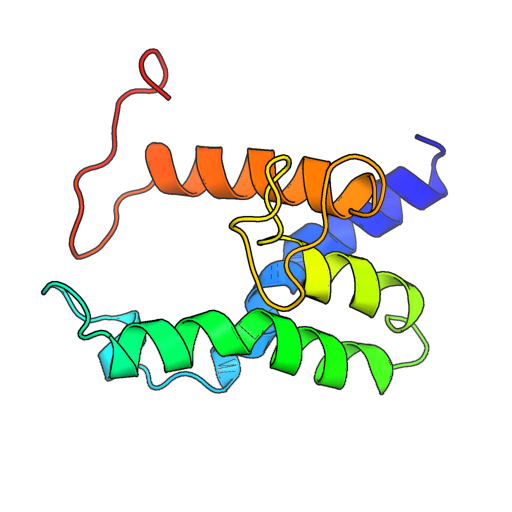. ILE A 1 93 ? 5.168 8.866 -1.863 1.00 98.38 93 ILE A O 1
ATOM 766 N N . ILE A 1 94 ? 4.852 6.825 -2.769 1.00 98.31 94 ILE A N 1
ATOM 767 C CA . ILE A 1 94 ? 3.384 6.838 -2.641 1.00 98.31 94 ILE A CA 1
ATOM 768 C C . ILE A 1 94 ? 2.953 6.977 -1.176 1.00 98.31 94 ILE A C 1
ATOM 770 O O . ILE A 1 94 ? 2.063 7.766 -0.881 1.00 98.31 94 ILE A O 1
ATOM 774 N N . ALA A 1 95 ? 3.611 6.276 -0.250 1.00 97.69 95 ALA A N 1
ATOM 775 C CA . ALA A 1 95 ? 3.309 6.357 1.178 1.00 97.69 95 ALA A CA 1
ATOM 776 C C . ALA A 1 95 ? 3.423 7.793 1.718 1.00 97.69 95 ALA A C 1
ATOM 778 O O . ALA A 1 95 ? 2.597 8.228 2.516 1.00 97.69 95 ALA A O 1
ATOM 779 N N . VAL A 1 96 ? 4.432 8.548 1.265 1.00 97.06 96 VAL A N 1
ATOM 780 C CA . VAL A 1 96 ? 4.606 9.959 1.642 1.00 97.06 96 VAL A CA 1
ATOM 781 C C . VAL A 1 96 ? 3.499 10.823 1.039 1.00 97.06 96 VAL A C 1
ATOM 783 O O . VAL A 1 96 ? 2.938 11.664 1.740 1.00 97.06 96 VAL A O 1
ATOM 786 N N . THR A 1 97 ? 3.159 10.618 -0.237 1.00 95.38 97 THR A N 1
ATOM 787 C CA . THR A 1 97 ? 2.111 11.412 -0.896 1.00 95.38 97 THR A CA 1
ATOM 788 C C . THR A 1 97 ? 0.720 11.135 -0.326 1.00 95.38 97 THR A C 1
ATOM 790 O O . THR A 1 97 ? -0.023 12.084 -0.097 1.00 95.38 97 THR A O 1
ATOM 793 N N . ASP A 1 98 ? 0.391 9.873 -0.033 1.00 94.88 98 ASP A N 1
ATOM 794 C CA . ASP A 1 98 ? -0.885 9.474 0.580 1.00 94.88 98 ASP A CA 1
ATOM 795 C C . ASP A 1 98 ? -1.002 9.994 2.022 1.00 94.88 98 ASP A C 1
ATOM 797 O O . ASP A 1 98 ? -2.042 10.516 2.428 1.00 94.88 98 ASP A O 1
ATOM 801 N N . ALA A 1 99 ? 0.091 9.947 2.795 1.00 92.62 99 ALA A N 1
ATOM 802 C CA . ALA A 1 99 ? 0.119 10.547 4.126 1.00 92.62 99 ALA A CA 1
ATOM 803 C C . ALA A 1 99 ? -0.147 12.058 4.065 1.00 92.62 99 ALA A C 1
ATOM 805 O O . ALA A 1 99 ? -0.972 12.559 4.829 1.00 92.62 99 ALA A O 1
ATOM 806 N N . TYR A 1 100 ? 0.502 12.770 3.139 1.00 93.25 100 TYR A N 1
ATOM 807 C CA . TYR A 1 100 ? 0.286 14.203 2.948 1.00 93.25 100 TYR A CA 1
ATOM 808 C C . TYR A 1 100 ? -1.163 14.516 2.556 1.00 93.25 100 TYR A C 1
ATOM 810 O O . TYR A 1 100 ? -1.811 15.321 3.224 1.00 93.25 100 TYR A O 1
ATOM 818 N N . GLU A 1 101 ? -1.707 13.834 1.542 1.00 90.31 101 GLU A N 1
ATOM 819 C CA . GLU A 1 101 ? -3.106 13.990 1.120 1.00 90.31 101 GLU A CA 1
ATOM 820 C C . GLU A 1 101 ? -4.080 13.698 2.270 1.00 90.31 101 GLU A C 1
ATOM 822 O O . GLU A 1 101 ? -5.029 14.448 2.502 1.00 90.31 101 GLU A O 1
ATOM 827 N N . THR A 1 102 ? -3.800 12.661 3.056 1.00 87.69 102 THR A N 1
ATOM 828 C CA . THR A 1 102 ? -4.577 12.303 4.245 1.00 87.69 102 THR A CA 1
ATOM 829 C C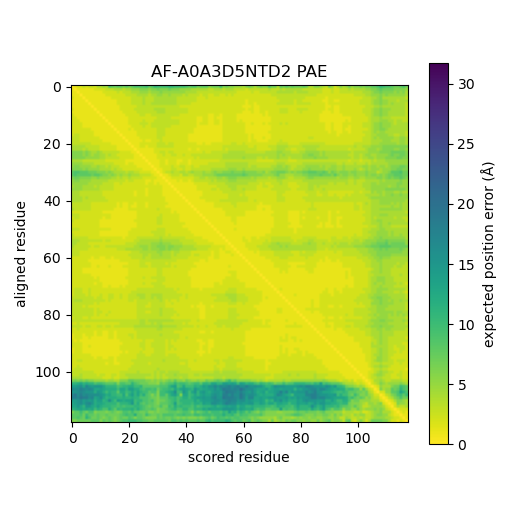 . THR A 1 102 ? -4.533 13.379 5.336 1.00 87.69 102 THR A C 1
ATOM 831 O O . THR A 1 102 ? -5.512 13.530 6.069 1.00 87.69 102 THR A O 1
ATOM 834 N N . MET A 1 103 ? -3.423 14.107 5.477 1.00 88.38 103 MET A N 1
ATOM 835 C CA . MET A 1 103 ? -3.263 15.172 6.472 1.00 88.38 103 MET A CA 1
ATOM 836 C C . MET A 1 103 ? -4.014 16.449 6.080 1.00 88.38 103 MET A C 1
ATOM 838 O O . MET A 1 103 ? -4.718 17.021 6.914 1.00 88.38 103 MET A O 1
ATOM 842 N N . ILE A 1 104 ? -3.907 16.870 4.818 1.00 89.56 104 ILE A N 1
ATOM 843 C CA . ILE A 1 104 ? -4.536 18.112 4.336 1.00 89.56 104 ILE A CA 1
ATOM 844 C C . ILE A 1 104 ? -5.984 17.916 3.859 1.00 89.56 104 ILE A C 1
ATOM 846 O O . ILE A 1 104 ? -6.725 18.887 3.693 1.00 89.56 104 ILE A O 1
ATOM 850 N N . GLY A 1 105 ? -6.394 16.673 3.605 1.00 80.62 105 GLY A N 1
ATOM 851 C CA . GLY A 1 105 ? -7.732 16.323 3.143 1.00 80.62 105 GLY A CA 1
ATOM 852 C C . GLY A 1 105 ? -8.772 16.357 4.263 1.00 80.62 105 GLY A C 1
ATOM 853 O O . GLY A 1 105 ? -8.502 16.006 5.410 1.00 80.62 105 GLY A O 1
ATOM 854 N N . LYS A 1 106 ? -10.010 16.740 3.929 1.00 68.00 106 LYS A N 1
ATOM 855 C CA . LYS A 1 106 ? -11.146 16.621 4.857 1.00 68.00 106 LYS A CA 1
ATOM 856 C C . LYS A 1 106 ? -11.558 15.153 4.965 1.00 68.00 106 LYS A C 1
ATOM 858 O O . LYS A 1 106 ? -12.008 14.576 3.976 1.00 68.00 106 LYS A O 1
ATOM 863 N N . ARG A 1 107 ? -11.447 14.553 6.154 1.00 69.38 107 ARG A N 1
ATOM 864 C CA . ARG A 1 107 ? -12.004 13.221 6.440 1.00 69.38 107 ARG A CA 1
ATOM 865 C C . ARG A 1 107 ? -13.292 13.337 7.245 1.00 69.38 107 ARG A C 1
ATOM 867 O O . ARG A 1 107 ? -13.467 14.255 8.033 1.00 69.38 107 ARG A O 1
ATOM 874 N N . ASN A 1 108 ? -14.150 12.334 7.087 1.00 67.06 108 ASN A N 1
ATOM 875 C CA . ASN A 1 108 ? -15.414 12.191 7.810 1.00 67.06 108 ASN A CA 1
ATOM 876 C C . ASN A 1 108 ? -15.248 12.288 9.342 1.00 67.06 108 ASN A C 1
ATOM 878 O O . ASN A 1 108 ? -16.047 12.909 10.025 1.00 67.06 108 ASN A O 1
ATOM 882 N N . TYR A 1 109 ? -14.171 11.713 9.884 1.00 66.31 109 TYR A N 1
ATOM 883 C CA . TYR A 1 109 ? -13.947 11.607 11.332 1.00 66.31 109 TYR A CA 1
ATOM 884 C C . TYR A 1 109 ? -12.724 12.393 11.843 1.00 66.31 109 TYR A C 1
ATOM 886 O O . TYR A 1 109 ? -12.351 12.250 13.009 1.00 66.31 109 TYR A O 1
ATOM 894 N N . LYS A 1 110 ? -12.042 13.170 10.986 1.00 68.75 110 LYS A N 1
ATOM 895 C CA . LYS A 1 110 ? -10.833 13.925 11.357 1.00 68.75 110 LYS A CA 1
ATOM 896 C C . LYS A 1 110 ? -10.762 15.244 10.591 1.00 68.75 110 LYS A C 1
ATOM 898 O O . LYS A 1 110 ? -10.865 15.253 9.365 1.00 68.75 110 LYS A O 1
ATOM 903 N N . GLU A 1 111 ? -10.537 16.334 11.318 1.00 74.50 111 GLU A N 1
ATOM 904 C CA . GLU A 1 111 ? -10.277 17.639 10.714 1.00 74.50 111 GLU A CA 1
ATOM 905 C C . GLU A 1 111 ? -8.928 17.646 9.979 1.00 74.50 111 GLU A C 1
ATOM 907 O O . GLU A 1 111 ? -7.957 17.020 10.414 1.00 74.50 111 GLU A O 1
ATOM 912 N N . SER A 1 112 ? -8.894 18.336 8.839 1.00 82.25 112 SER A N 1
ATOM 913 C CA . SER A 1 112 ? -7.678 18.560 8.056 1.00 82.25 112 SER A CA 1
ATOM 914 C C . SER A 1 112 ? -6.720 19.473 8.814 1.00 82.25 112 SER A C 1
ATOM 916 O O . SER A 1 112 ? -7.165 20.485 9.361 1.00 82.25 112 SER A O 1
ATOM 918 N N . ILE A 1 113 ? -5.422 19.183 8.766 1.00 84.81 113 ILE A N 1
ATOM 919 C CA . ILE A 1 113 ? -4.392 20.109 9.253 1.00 84.81 113 ILE A CA 1
ATOM 920 C C . ILE A 1 113 ? -3.933 21.051 8.130 1.00 84.81 113 ILE A C 1
ATOM 922 O O . ILE A 1 113 ? -4.107 20.765 6.941 1.00 84.81 113 ILE A O 1
ATOM 926 N N . GLY A 1 114 ? -3.400 22.217 8.500 1.00 84.75 114 GLY A N 1
ATOM 927 C CA . GLY A 1 114 ? -2.908 23.212 7.543 1.00 84.75 114 GLY A CA 1
ATOM 928 C C . GLY A 1 114 ? -1.650 22.741 6.807 1.00 84.75 114 GLY A C 1
ATOM 929 O O . GLY A 1 114 ? -0.901 21.913 7.314 1.00 84.75 114 GLY A O 1
ATOM 930 N N . LYS A 1 115 ? -1.381 23.303 5.620 1.00 86.31 115 LYS A N 1
ATOM 931 C CA . LYS A 1 115 ? -0.208 22.933 4.799 1.00 86.31 115 LYS A CA 1
ATOM 932 C C . LYS A 1 115 ? 1.138 23.153 5.492 1.00 86.31 115 LYS A C 1
ATOM 934 O O . LYS A 1 115 ? 2.084 22.475 5.135 1.00 86.31 115 LYS A O 1
ATOM 939 N N . ASP A 1 116 ? 1.215 24.107 6.418 1.00 88.00 116 ASP A N 1
ATOM 940 C CA . ASP A 1 116 ? 2.444 24.397 7.163 1.00 88.00 116 ASP A CA 1
ATOM 941 C C . ASP A 1 116 ? 2.704 23.369 8.281 1.00 88.00 116 ASP A C 1
ATOM 943 O O . ASP A 1 116 ? 3.838 23.218 8.724 1.00 88.00 116 ASP A O 1
ATOM 947 N N . GLU A 1 117 ? 1.657 22.679 8.750 1.00 87.38 117 GLU A N 1
ATOM 948 C CA . GLU A 1 117 ? 1.739 21.641 9.788 1.00 87.38 117 GLU A CA 1
ATOM 949 C C . GLU A 1 117 ? 1.917 20.229 9.198 1.00 87.38 117 GLU A C 1
ATOM 951 O O . GLU A 1 117 ? 2.495 19.364 9.855 1.00 87.38 117 GLU A O 1
ATOM 956 N N . ALA A 1 118 ? 1.414 20.002 7.979 1.00 82.88 118 ALA A N 1
ATOM 957 C CA . ALA A 1 118 ? 1.490 18.738 7.238 1.00 82.88 118 ALA A CA 1
ATOM 958 C C . ALA A 1 118 ? 2.869 18.478 6.615 1.00 82.88 118 ALA A C 1
ATOM 960 O O . ALA A 1 118 ? 3.335 17.318 6.705 1.00 82.88 118 ALA A O 1
#

Mean predicted aligned error: 3.4 Å

Nearest PDB structures (foldseek):
  4r8z-assembly1_B  TM=8.874E-01  e=8.382E-08  Pseudomonas aeruginosa PAO1
  4me4-assembly1_B  TM=8.812E-01  e=1.036E-07  Persephonella marina EX-H1
  3tmc-assembly2_B  TM=7.958E-01  e=6.733E-03  Bdellovibrio bacteriovorus HD100
  5z7c-assembly1_A  TM=7.119E-01  e=6.055E-03  Vibrio cholerae O1 biovar El Tor str. N16961

Foldseek 3Di:
DDPVLVVLLVVLLVLLQVLCVQQDPCLQQDLDDDDPVSVVSSLCSLVSSLVVQCPPPVRVVSSLLSNQLQADQCQPGDDRSDHHPSGDPSSPVSNVVVVLCVQQPDDSHDHHDDPVVD

pLDDT: mean 94.11, std 7.1, range [66.31, 98.69]

Secondary structure (DSSP, 8-state):
--HHHHHHHHHHHHHTTGGGGGS-HHHHH-SSPPPHHHHHHHHTHHHHHHHHHHTSTTTGGGHHHHHHTT--TTS-SSSS---GGGS-HHHHHHHHHHHHHHHHSPBTTBPPPPTTT-

Radius of gyration: 14.7 Å; Cα contacts (8 Å, |Δi|>4): 158; chains: 1; bounding box: 36×35×34 Å

Solvent-accessible surface area (backbone atoms only — not comparable to full-atom values): 6427 Å² total; per-residue (Å²): 129,54,74,66,56,54,50,50,42,55,53,31,60,76,43,36,64,58,19,46,78,81,46,56,65,68,70,76,64,40,52,60,86,73,50,73,67,55,47,54,53,55,63,45,14,22,58,44,22,20,57,61,26,53,75,35,82,96,38,33,86,38,15,64,36,24,31,36,30,55,37,30,65,87,26,81,30,36,88,79,38,38,40,56,84,71,41,52,69,61,11,55,54,41,30,53,52,53,52,45,51,63,35,56,34,82,47,74,65,44,84,48,47,54,82,92,79,93

Sequence (118 aa):
LSAKEIEDIRLAASLHDIGKVMVSKDVLQKQEKLSDKEMNQIRKHSEIGYQLLKEVDDYKHLAEIVLSHHEWWNGLGYPRNLKEKQIPLLARIIAVTDAYETMIGKRNYKESIGKDEA